Protein AF-A0A2S5BHU8-F1 (afdb_monomer_lite)

Structure (mmCIF, N/CA/C/O backbone):
data_AF-A0A2S5BHU8-F1
#
_entry.id   AF-A0A2S5BHU8-F1
#
loop_
_atom_site.group_PDB
_atom_site.id
_atom_site.type_symbol
_atom_site.label_atom_id
_atom_site.label_alt_id
_atom_site.label_comp_id
_atom_site.label_asym_id
_atom_site.label_entity_id
_atom_site.label_seq_id
_atom_site.pdbx_PDB_ins_code
_atom_site.Cartn_x
_atom_site.Cartn_y
_atom_site.Cartn_z
_atom_site.occupancy
_atom_site.B_iso_or_equiv
_atom_site.auth_seq_id
_atom_site.auth_comp_id
_atom_site.auth_asym_id
_atom_site.auth_atom_id
_atom_site.pdbx_PDB_model_num
ATOM 1 N N . MET A 1 1 ? 2.891 3.355 25.439 1.00 60.81 1 MET A N 1
ATOM 2 C CA . MET A 1 1 ? 2.773 2.944 26.852 1.00 60.81 1 MET A CA 1
ATOM 3 C C . MET A 1 1 ? 2.295 4.124 27.675 1.00 60.81 1 MET A C 1
ATOM 5 O O . MET A 1 1 ? 3.005 5.124 27.707 1.00 60.81 1 MET A O 1
ATOM 9 N N . PRO A 1 2 ? 1.163 3.999 28.371 1.00 58.44 2 PRO A N 1
ATOM 10 C CA . PRO A 1 2 ? 0.952 4.648 29.647 1.00 58.44 2 PRO A CA 1
ATOM 11 C C . PRO A 1 2 ? 1.073 3.605 30.760 1.00 58.44 2 PRO A C 1
ATOM 13 O O . PRO A 1 2 ? 0.452 2.549 30.743 1.00 58.44 2 PRO A O 1
ATOM 16 N N . VAL A 1 3 ? 1.933 3.914 31.720 1.00 60.19 3 VAL A N 1
ATOM 17 C CA . VAL A 1 3 ? 2.074 3.202 32.987 1.00 60.19 3 VAL A CA 1
ATOM 18 C C . VAL A 1 3 ? 1.098 3.862 33.954 1.00 60.19 3 VAL A C 1
ATOM 20 O O . VAL A 1 3 ? 1.513 4.581 34.850 1.00 60.19 3 VAL A O 1
ATOM 23 N N . LEU A 1 4 ? -0.203 3.745 33.711 1.00 58.97 4 LEU A N 1
ATOM 24 C CA . LEU A 1 4 ? -1.223 4.231 34.637 1.00 58.97 4 LEU A CA 1
ATOM 25 C C . LEU A 1 4 ? -2.519 3.489 34.329 1.00 58.97 4 LEU A C 1
ATOM 27 O O . LEU A 1 4 ? -3.239 3.890 33.433 1.00 58.97 4 LEU A O 1
ATOM 31 N N . ASP A 1 5 ? -2.711 2.363 35.018 1.00 58.34 5 ASP A N 1
ATOM 32 C CA . ASP A 1 5 ? -4.013 1.799 35.400 1.00 58.34 5 ASP A CA 1
ATOM 33 C C . ASP A 1 5 ? -3.770 0.581 36.318 1.00 58.34 5 ASP A C 1
ATOM 35 O O . ASP A 1 5 ? -4.053 -0.568 36.002 1.00 58.34 5 ASP A O 1
ATOM 39 N N . LEU A 1 6 ? -3.198 0.827 37.507 1.00 56.81 6 LEU A N 1
ATOM 40 C CA . LEU A 1 6 ? -3.070 -0.191 38.572 1.00 56.81 6 LEU A CA 1
ATOM 41 C C . LEU A 1 6 ? -4.361 -0.359 39.399 1.00 56.81 6 LEU A C 1
ATOM 43 O O . LEU A 1 6 ? -4.365 -1.031 40.428 1.00 56.81 6 LEU A O 1
ATOM 47 N N . ILE A 1 7 ? -5.468 0.232 38.949 1.00 62.22 7 ILE A N 1
ATOM 48 C CA . ILE A 1 7 ? -6.813 0.019 39.491 1.00 62.22 7 ILE A CA 1
ATOM 49 C C . ILE A 1 7 ? -7.698 -0.355 38.298 1.00 62.22 7 ILE A C 1
ATOM 51 O O . ILE A 1 7 ? -8.474 0.451 37.793 1.00 62.22 7 ILE A O 1
ATOM 55 N N . GLY A 1 8 ? -7.480 -1.566 37.780 1.00 61.75 8 GLY A N 1
ATOM 56 C CA . GLY A 1 8 ? -8.088 -2.054 36.545 1.00 61.75 8 GLY A CA 1
ATOM 57 C C . GLY A 1 8 ? -9.607 -2.121 36.645 1.00 61.75 8 GLY A C 1
ATOM 58 O O . GLY A 1 8 ? -10.170 -2.992 37.307 1.00 61.75 8 GLY A O 1
ATOM 59 N N . ASN A 1 9 ? -10.283 -1.199 35.967 1.00 73.62 9 ASN A N 1
ATOM 60 C CA . ASN A 1 9 ? -11.685 -1.366 35.636 1.00 73.62 9 ASN A CA 1
ATOM 61 C C . ASN A 1 9 ? -11.747 -2.276 34.395 1.00 73.62 9 ASN A C 1
ATOM 63 O O . ASN A 1 9 ? -11.231 -1.884 33.352 1.00 73.62 9 ASN A O 1
ATOM 67 N N . PRO A 1 10 ? -12.414 -3.444 34.440 1.00 72.56 10 PRO A N 1
ATOM 68 C CA . PRO A 1 10 ? -12.475 -4.362 33.298 1.00 72.56 10 PRO A CA 1
ATOM 69 C C . PRO A 1 10 ? -12.957 -3.701 31.996 1.00 72.56 10 PRO A C 1
ATOM 71 O O . PRO A 1 10 ? -12.614 -4.127 30.897 1.00 72.56 10 PRO A O 1
ATOM 74 N N . SER A 1 11 ? -13.755 -2.634 32.099 1.00 78.75 11 SER A N 1
ATOM 75 C CA . SER A 1 11 ? -14.247 -1.896 30.935 1.00 78.75 11 SER A CA 1
ATOM 76 C C . SER A 1 11 ? -13.213 -0.978 30.274 1.00 78.75 11 SER A C 1
ATOM 78 O O . SER A 1 11 ? -13.378 -0.684 29.089 1.00 78.75 11 SER A O 1
ATOM 80 N N . THR A 1 12 ? -12.182 -0.509 30.988 1.00 83.81 12 THR A N 1
ATOM 81 C CA . THR A 1 12 ? -11.126 0.338 30.404 1.00 83.81 12 THR A CA 1
ATOM 82 C C . THR A 1 12 ? -10.137 -0.517 29.624 1.00 83.81 12 THR A C 1
ATOM 84 O O . THR A 1 12 ? -9.925 -0.259 28.443 1.00 83.81 12 THR A O 1
ATOM 87 N N . GLU A 1 13 ? -9.678 -1.624 30.207 1.00 82.38 13 GLU A N 1
ATOM 88 C CA . GLU A 1 13 ? -8.744 -2.564 29.571 1.00 82.38 13 GLU A CA 1
ATOM 89 C C . GLU A 1 13 ? -9.288 -3.139 28.247 1.00 82.38 13 GLU A C 1
ATOM 91 O O . GLU A 1 13 ? -8.597 -3.178 27.227 1.00 82.38 13 GLU A O 1
ATOM 96 N N . ILE A 1 14 ? -10.576 -3.507 28.210 1.00 85.31 14 ILE A N 1
ATOM 97 C CA . ILE A 1 14 ? -11.228 -3.987 26.980 1.00 85.31 14 ILE A CA 1
ATOM 98 C C . ILE A 1 14 ? -11.258 -2.899 25.894 1.00 85.31 14 ILE A C 1
ATOM 100 O O . ILE A 1 14 ? -11.130 -3.213 24.709 1.00 85.31 14 ILE A O 1
ATOM 104 N N . LYS A 1 15 ? -11.452 -1.626 26.260 1.00 87.50 15 LYS A N 1
ATOM 105 C CA . LYS A 1 15 ? -11.461 -0.521 25.288 1.00 87.50 15 LYS A CA 1
ATOM 106 C C . LYS A 1 15 ? -10.069 -0.291 24.716 1.00 87.50 15 LYS A C 1
ATOM 108 O O . LYS A 1 15 ? -9.937 -0.228 23.498 1.00 87.50 15 LYS A O 1
ATOM 113 N N . GLU A 1 16 ? -9.052 -0.250 25.568 1.00 89.00 16 GLU A N 1
ATOM 114 C CA . GLU A 1 16 ? -7.663 -0.068 25.143 1.00 89.00 16 GLU A CA 1
ATOM 115 C C . GLU A 1 16 ? -7.199 -1.190 24.214 1.00 89.00 16 GLU A C 1
ATOM 117 O O . GLU A 1 16 ? -6.623 -0.924 23.160 1.00 89.00 16 GLU A O 1
ATOM 122 N N . SER A 1 17 ? -7.523 -2.443 24.545 1.00 88.31 17 SER A N 1
ATOM 123 C CA . SER A 1 17 ? -7.208 -3.596 23.696 1.00 88.31 17 SER A CA 1
ATOM 124 C C . SER A 1 17 ? -7.845 -3.484 22.302 1.00 88.31 17 SER A C 1
ATOM 126 O O . SER A 1 17 ? -7.192 -3.743 21.288 1.00 88.31 17 SER A O 1
ATOM 128 N N . ARG A 1 18 ? -9.106 -3.033 22.223 1.00 88.06 18 ARG A N 1
ATOM 129 C CA . ARG A 1 18 ? -9.800 -2.803 20.942 1.00 88.06 18 ARG A CA 1
ATOM 130 C C . ARG A 1 18 ? -9.177 -1.658 20.149 1.00 88.06 18 ARG A C 1
ATOM 132 O O . ARG A 1 18 ? -9.012 -1.781 18.936 1.00 88.06 18 ARG A O 1
ATOM 139 N N . GLU A 1 19 ? -8.840 -0.555 20.809 1.00 90.38 19 GLU A N 1
ATOM 140 C CA . GLU A 1 19 ? -8.182 0.588 20.171 1.00 90.38 19 GLU A CA 1
ATOM 141 C C . GLU A 1 19 ? -6.802 0.219 19.626 1.00 90.38 19 GLU A C 1
ATOM 143 O O . GLU A 1 19 ? -6.458 0.612 18.511 1.00 90.38 19 GLU A O 1
ATOM 148 N N . GLU A 1 20 ? -6.032 -0.572 20.373 1.00 90.38 20 GLU A N 1
ATOM 149 C CA . GLU A 1 20 ? -4.732 -1.073 19.935 1.00 90.38 20 GLU A CA 1
ATOM 150 C C . GLU A 1 20 ? -4.867 -1.967 18.697 1.00 90.38 20 GLU A C 1
ATOM 152 O O . GLU A 1 20 ? -4.167 -1.749 17.710 1.00 90.38 20 GLU A O 1
ATOM 157 N N . ALA A 1 21 ? -5.824 -2.900 18.676 1.00 89.56 21 ALA A N 1
ATOM 158 C CA . ALA A 1 21 ? -6.067 -3.752 17.509 1.00 89.56 21 ALA A CA 1
ATOM 159 C C . ALA A 1 21 ? -6.414 -2.940 16.243 1.00 89.56 21 ALA A C 1
ATOM 161 O O . ALA A 1 21 ? -5.902 -3.208 15.150 1.00 89.56 21 ALA A O 1
ATOM 162 N N . ILE A 1 22 ? -7.251 -1.905 16.386 1.00 90.19 22 ILE A N 1
ATOM 163 C CA . ILE A 1 22 ? -7.586 -0.994 15.284 1.00 90.19 22 ILE A CA 1
ATOM 164 C C . ILE A 1 22 ? -6.342 -0.222 14.834 1.00 90.19 22 ILE A C 1
ATOM 166 O O . ILE A 1 22 ? -6.085 -0.122 13.634 1.00 90.19 22 ILE A O 1
ATOM 170 N N . ARG A 1 23 ? -5.547 0.303 15.774 1.00 92.50 23 ARG A N 1
ATOM 171 C CA . ARG A 1 23 ? -4.314 1.046 15.480 1.00 92.50 23 ARG A CA 1
ATOM 172 C C . ARG A 1 23 ? -3.324 0.194 14.686 1.00 92.50 23 ARG A C 1
ATOM 174 O O . ARG A 1 23 ? -2.813 0.666 13.674 1.00 92.50 23 ARG A O 1
ATOM 181 N N . GLN A 1 24 ? -3.114 -1.057 15.087 1.00 92.38 24 GLN A N 1
ATOM 182 C CA . GLN A 1 24 ? -2.243 -1.994 14.372 1.00 92.38 24 GLN A CA 1
ATOM 183 C C . GLN A 1 24 ? -2.766 -2.316 12.966 1.00 92.38 24 GLN A C 1
ATOM 185 O O . GLN A 1 24 ? -1.998 -2.310 12.005 1.00 92.38 24 GLN A O 1
ATOM 190 N N . SER A 1 25 ? -4.083 -2.481 12.808 1.00 92.44 25 SER A N 1
ATOM 191 C CA . SER A 1 25 ? -4.699 -2.657 11.482 1.00 92.44 25 SER A CA 1
ATOM 192 C C . SER A 1 25 ? -4.415 -1.460 10.563 1.00 92.44 25 SER A C 1
ATOM 194 O O . SER A 1 25 ? -4.075 -1.629 9.393 1.00 92.44 25 SER A O 1
ATOM 196 N N . TRP A 1 26 ? -4.494 -0.235 11.094 1.00 93.25 26 TRP A N 1
ATOM 197 C CA . TRP A 1 26 ? -4.155 0.974 10.338 1.00 93.25 26 TRP A CA 1
ATOM 198 C C . TRP A 1 26 ? -2.670 1.078 9.999 1.00 93.25 26 TRP A C 1
ATOM 200 O O . TRP A 1 26 ? -2.347 1.552 8.911 1.00 93.25 26 TRP A O 1
ATOM 210 N N . ILE A 1 27 ? -1.772 0.617 10.874 1.00 95.75 27 ILE A N 1
ATOM 211 C CA . ILE A 1 27 ? -0.336 0.545 10.568 1.00 95.75 27 ILE A CA 1
ATOM 212 C C . ILE A 1 27 ? -0.114 -0.335 9.333 1.00 95.75 27 ILE A C 1
ATOM 214 O O . ILE A 1 27 ? 0.512 0.125 8.380 1.00 95.75 27 ILE A O 1
ATOM 218 N N . GLY A 1 28 ? -0.726 -1.521 9.272 1.00 95.62 28 GLY A N 1
ATOM 219 C CA . GLY A 1 28 ? -0.622 -2.401 8.103 1.00 95.62 28 GLY A CA 1
ATOM 220 C C . GLY A 1 28 ? -1.148 -1.772 6.802 1.00 95.62 28 GLY A C 1
ATOM 221 O O . GLY A 1 28 ? -0.558 -1.940 5.730 1.00 95.62 28 GLY A O 1
ATOM 222 N N . VAL A 1 29 ? -2.221 -0.979 6.878 1.00 95.88 29 VAL A N 1
ATOM 223 C CA . VAL A 1 29 ? -2.729 -0.208 5.727 1.00 95.88 29 VAL A CA 1
ATOM 224 C C . VAL A 1 29 ? -1.739 0.878 5.298 1.00 95.88 29 VAL A C 1
ATOM 226 O O . VAL A 1 29 ? -1.526 1.090 4.100 1.00 95.88 29 VAL A O 1
ATOM 229 N N . MET A 1 30 ? -1.113 1.562 6.256 1.00 97.38 30 MET A N 1
ATOM 230 C CA . MET A 1 30 ? -0.109 2.588 5.972 1.00 97.38 30 MET A CA 1
ATOM 231 C C . MET A 1 30 ? 1.167 1.993 5.369 1.00 97.38 30 MET A C 1
ATOM 233 O O . MET A 1 30 ? 1.736 2.592 4.457 1.00 97.38 30 MET A O 1
ATOM 237 N N . GLU A 1 31 ? 1.571 0.791 5.778 1.00 97.38 31 GLU A N 1
ATOM 238 C CA . GLU A 1 31 ? 2.661 0.049 5.136 1.00 97.38 31 GLU A CA 1
ATOM 239 C C . GLU A 1 31 ? 2.350 -0.256 3.666 1.00 97.38 31 GLU A C 1
ATOM 241 O O . GLU A 1 31 ? 3.159 0.042 2.783 1.00 97.38 31 GLU A O 1
ATOM 246 N N . ALA A 1 32 ? 1.150 -0.771 3.37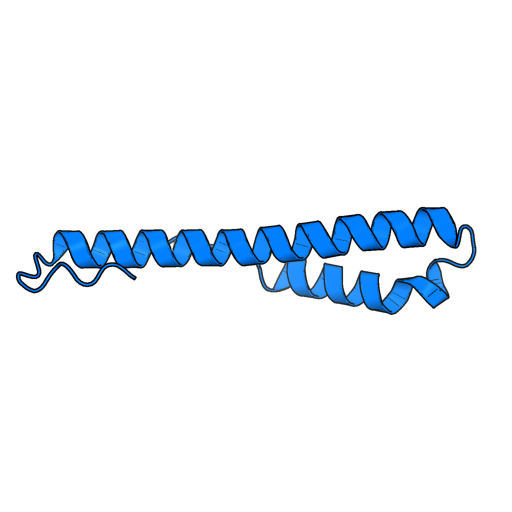5 1.00 97.69 32 ALA A N 1
ATOM 247 C CA . ALA A 1 32 ? 0.714 -1.026 2.001 1.00 97.69 32 ALA A CA 1
ATOM 248 C C . ALA A 1 32 ? 0.693 0.262 1.161 1.00 97.69 32 ALA A C 1
ATOM 250 O O . ALA A 1 32 ? 1.066 0.253 -0.016 1.00 97.69 32 ALA A O 1
ATOM 251 N N . ARG A 1 33 ? 0.301 1.393 1.764 1.00 97.62 33 ARG A N 1
ATOM 252 C CA . ARG A 1 33 ? 0.323 2.706 1.110 1.00 97.62 33 ARG A CA 1
ATOM 253 C C . ARG A 1 33 ? 1.740 3.147 0.741 1.00 97.62 33 ARG A C 1
ATOM 255 O O . ARG A 1 33 ? 1.933 3.595 -0.387 1.00 97.62 33 ARG A O 1
ATOM 262 N N . LEU A 1 34 ? 2.715 2.992 1.637 1.00 98.44 34 LEU A N 1
ATOM 263 C CA . LEU A 1 34 ? 4.114 3.333 1.354 1.00 98.44 34 LEU A CA 1
ATOM 264 C C . LEU A 1 34 ? 4.667 2.506 0.188 1.00 98.44 34 LEU A C 1
ATOM 266 O O . LEU A 1 34 ? 5.267 3.060 -0.733 1.00 98.44 34 LEU A O 1
ATOM 270 N N . VAL A 1 35 ? 4.406 1.193 0.178 1.00 98.38 35 VAL A N 1
ATOM 271 C CA . VAL A 1 35 ? 4.844 0.319 -0.924 1.00 98.38 35 VAL A CA 1
ATOM 272 C C . VAL A 1 35 ? 4.175 0.715 -2.240 1.00 98.38 35 VAL A C 1
ATOM 274 O O . VAL A 1 35 ? 4.845 0.763 -3.269 1.00 98.38 35 VAL A O 1
ATOM 277 N N . ARG A 1 36 ? 2.885 1.070 -2.225 1.00 98.25 36 ARG A N 1
ATOM 278 C CA . ARG A 1 36 ? 2.178 1.570 -3.415 1.00 98.25 36 ARG A CA 1
ATOM 279 C C . ARG A 1 36 ? 2.790 2.862 -3.957 1.00 98.25 36 ARG A C 1
ATOM 281 O O . ARG A 1 36 ? 2.903 3.018 -5.171 1.00 98.25 36 ARG A O 1
ATOM 288 N N . GLU A 1 37 ? 3.142 3.802 -3.083 1.00 98.56 37 GLU A N 1
ATOM 289 C CA . GLU A 1 37 ? 3.766 5.067 -3.484 1.00 98.56 37 GLU A CA 1
ATOM 290 C C . GLU A 1 37 ? 5.133 4.827 -4.135 1.00 98.56 37 GLU A C 1
ATOM 292 O O . GLU A 1 37 ? 5.430 5.433 -5.166 1.00 98.56 37 GLU A O 1
ATOM 297 N N . GLU A 1 38 ? 5.923 3.898 -3.595 1.00 98.38 38 GLU A N 1
ATOM 298 C CA . GLU A 1 38 ? 7.215 3.521 -4.168 1.00 98.38 38 GLU A CA 1
ATOM 299 C C . GLU A 1 38 ? 7.073 2.757 -5.490 1.00 98.38 38 GLU A C 1
ATOM 301 O O . GLU A 1 38 ? 7.743 3.079 -6.470 1.00 98.38 38 GLU A O 1
ATOM 306 N N . LEU A 1 39 ? 6.122 1.824 -5.575 1.00 98.31 39 LEU A N 1
ATOM 307 C CA . LEU A 1 39 ? 5.784 1.125 -6.815 1.00 98.31 39 LEU A CA 1
ATOM 308 C C . LEU A 1 39 ? 5.389 2.111 -7.924 1.00 98.31 39 LEU A C 1
ATOM 310 O O . LEU A 1 39 ? 5.849 1.994 -9.058 1.00 98.31 39 LEU A O 1
ATOM 314 N N . ALA A 1 40 ? 4.592 3.131 -7.589 1.00 98.12 40 ALA A N 1
ATOM 315 C CA . ALA A 1 40 ? 4.193 4.161 -8.541 1.00 98.12 40 ALA A CA 1
ATOM 316 C C . ALA A 1 40 ? 5.375 5.022 -9.015 1.00 98.12 40 ALA A C 1
ATOM 318 O O . ALA A 1 40 ? 5.362 5.496 -10.150 1.00 98.12 40 ALA A O 1
ATOM 319 N N . LYS A 1 41 ? 6.392 5.251 -8.173 1.00 98.25 41 LYS A N 1
ATOM 320 C CA . LYS A 1 41 ? 7.640 5.894 -8.614 1.00 98.25 41 LYS A CA 1
ATOM 321 C C . LYS A 1 41 ? 8.401 4.981 -9.567 1.00 98.25 41 LYS A C 1
ATOM 323 O O . LYS A 1 41 ? 8.706 5.438 -10.661 1.00 98.25 41 LYS A O 1
ATOM 328 N N . CYS A 1 42 ? 8.595 3.712 -9.202 1.00 98.19 42 CYS A N 1
ATOM 329 C CA . CYS A 1 42 ? 9.290 2.721 -10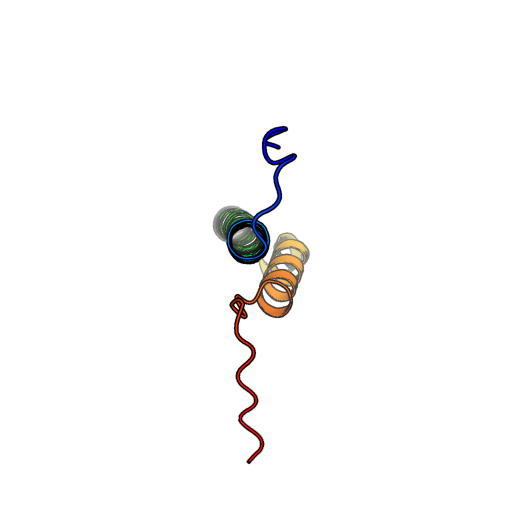.026 1.00 98.19 42 CYS A CA 1
ATOM 330 C C . CYS A 1 42 ? 8.672 2.609 -11.429 1.00 98.19 42 CYS A C 1
ATOM 332 O O . CYS A 1 42 ? 9.369 2.694 -12.434 1.00 98.19 42 CYS A O 1
ATOM 334 N N . TRP A 1 43 ? 7.341 2.533 -11.525 1.00 97.62 43 TRP A N 1
ATOM 335 C CA . TRP A 1 43 ? 6.653 2.493 -12.821 1.00 97.62 43 TRP A CA 1
ATOM 336 C C . TRP A 1 43 ? 6.888 3.744 -13.672 1.00 97.62 43 TRP A C 1
ATOM 338 O O . TRP A 1 43 ? 7.014 3.643 -14.891 1.00 97.62 43 TRP A O 1
ATOM 348 N N . ARG A 1 44 ? 6.959 4.929 -13.049 1.00 97.38 44 ARG A N 1
ATOM 349 C CA . ARG A 1 44 ? 7.243 6.179 -13.769 1.00 97.38 44 ARG A CA 1
ATOM 350 C C . ARG A 1 44 ? 8.702 6.283 -14.208 1.00 97.38 44 ARG A C 1
ATOM 352 O O . ARG A 1 44 ? 8.949 6.880 -15.248 1.00 97.38 44 ARG A O 1
ATOM 359 N N . THR A 1 45 ? 9.644 5.758 -13.426 1.00 97.75 45 THR A N 1
ATOM 360 C CA . THR A 1 45 ? 11.081 5.851 -13.728 1.00 97.75 45 THR A CA 1
ATOM 361 C C . THR A 1 45 ? 11.526 4.811 -14.750 1.00 97.75 45 THR A C 1
ATOM 363 O O . THR A 1 45 ? 12.262 5.155 -15.667 1.00 97.75 45 THR A O 1
ATOM 366 N N . GLU A 1 46 ? 11.052 3.570 -14.631 1.00 97.62 46 GLU A N 1
ATOM 367 C CA . GLU A 1 46 ? 11.463 2.452 -15.495 1.00 97.62 46 GLU A CA 1
ATOM 368 C C . GLU A 1 46 ? 10.732 2.425 -16.845 1.00 97.62 46 GLU A C 1
ATOM 370 O O . GLU A 1 46 ? 11.203 1.814 -17.808 1.00 97.62 46 GLU A O 1
ATOM 375 N N . GLY A 1 47 ? 9.566 3.076 -16.942 1.00 94.06 47 GLY A N 1
ATOM 376 C CA . GLY A 1 47 ? 8.766 3.087 -18.164 1.00 94.06 47 GLY A CA 1
ATOM 377 C C . GLY A 1 47 ? 8.446 1.664 -18.623 1.00 94.06 47 GLY A C 1
ATOM 378 O O . GLY A 1 47 ? 7.989 0.845 -17.836 1.00 94.06 47 GLY A O 1
ATOM 379 N N . VAL A 1 48 ? 8.722 1.333 -19.886 1.00 95.31 48 VAL A N 1
ATOM 380 C CA . VAL A 1 48 ? 8.424 0.001 -20.454 1.00 95.31 48 VAL A CA 1
ATOM 381 C C . VAL A 1 48 ? 9.115 -1.164 -19.730 1.00 95.31 48 VAL A C 1
ATOM 383 O O . VAL A 1 48 ? 8.641 -2.293 -19.824 1.00 95.31 48 VAL A O 1
ATOM 386 N N . ASN A 1 49 ? 10.191 -0.902 -18.981 1.00 95.00 49 ASN A N 1
ATOM 387 C CA . ASN A 1 49 ? 10.965 -1.922 -18.273 1.00 95.00 49 ASN A CA 1
ATOM 388 C C . ASN A 1 49 ? 10.386 -2.302 -16.893 1.00 95.00 49 ASN A C 1
ATOM 390 O O . ASN A 1 49 ? 10.914 -3.168 -16.194 1.00 95.00 49 ASN A O 1
ATOM 394 N N . HIS A 1 50 ? 9.286 -1.670 -16.469 1.00 94.56 50 HIS A N 1
ATOM 395 C CA . HIS A 1 50 ? 8.760 -1.834 -15.112 1.00 94.56 50 HIS A CA 1
ATOM 396 C C . HIS A 1 50 ? 8.332 -3.276 -14.772 1.00 94.56 50 HIS A C 1
ATOM 398 O O . HIS A 1 50 ? 8.226 -3.613 -13.594 1.00 94.56 50 HIS A O 1
ATOM 404 N N . TYR A 1 51 ? 8.050 -4.121 -15.771 1.00 93.12 51 TYR A N 1
ATOM 405 C CA . TYR A 1 51 ? 7.611 -5.505 -15.558 1.00 93.12 51 TYR A CA 1
ATOM 406 C C . TYR A 1 51 ? 8.691 -6.380 -14.923 1.00 93.12 51 TYR A C 1
ATOM 408 O O . TYR A 1 51 ? 8.365 -7.213 -14.084 1.00 93.12 51 TYR A O 1
ATOM 416 N N . GLU A 1 52 ? 9.956 -6.172 -15.285 1.00 94.44 52 GLU A N 1
ATOM 417 C CA . GLU A 1 52 ? 11.075 -6.926 -14.716 1.00 94.44 52 GLU A CA 1
ATOM 418 C C . GLU A 1 52 ? 11.585 -6.246 -13.443 1.00 94.44 52 GLU A C 1
ATOM 420 O O . GLU A 1 52 ? 11.717 -6.880 -12.397 1.00 94.44 52 GLU A O 1
ATOM 425 N N . VAL A 1 53 ? 11.803 -4.928 -13.501 1.00 96.81 53 VAL A N 1
ATOM 426 C CA . VAL A 1 53 ? 12.461 -4.188 -12.414 1.00 96.81 53 VAL A CA 1
ATOM 427 C C . VAL A 1 53 ? 11.553 -3.998 -11.199 1.00 96.81 53 VAL A C 1
ATOM 429 O O . VAL A 1 53 ? 11.990 -4.162 -10.061 1.00 96.81 53 VAL A O 1
ATOM 432 N N . CYS A 1 54 ? 10.272 -3.684 -11.409 1.00 98.06 54 CYS A N 1
ATOM 433 C CA . CYS A 1 54 ? 9.344 -3.371 -10.319 1.00 98.06 54 CYS A CA 1
ATOM 434 C C . CYS A 1 54 ? 8.562 -4.600 -9.817 1.00 98.06 54 CYS A C 1
ATOM 436 O O . CYS A 1 54 ? 7.674 -4.455 -8.966 1.00 98.06 54 CYS A O 1
ATOM 438 N N . HIS A 1 55 ? 8.865 -5.808 -10.313 1.00 97.25 55 HIS A N 1
ATOM 439 C CA . HIS A 1 55 ? 8.200 -7.049 -9.901 1.00 97.25 55 HIS A CA 1
ATOM 440 C C . HIS A 1 55 ? 8.240 -7.278 -8.379 1.00 97.25 55 HIS A C 1
ATOM 442 O O . HIS A 1 55 ? 7.173 -7.483 -7.798 1.00 97.25 55 HIS A O 1
ATOM 448 N N . PRO A 1 56 ? 9.387 -7.121 -7.682 1.00 97.06 56 PRO A N 1
ATOM 449 C CA . PRO A 1 56 ? 9.443 -7.365 -6.238 1.00 97.06 56 PRO A CA 1
ATOM 450 C C . PRO A 1 56 ? 8.555 -6.407 -5.427 1.00 97.06 56 PRO A C 1
ATOM 452 O O . PRO A 1 56 ? 7.939 -6.800 -4.438 1.00 97.06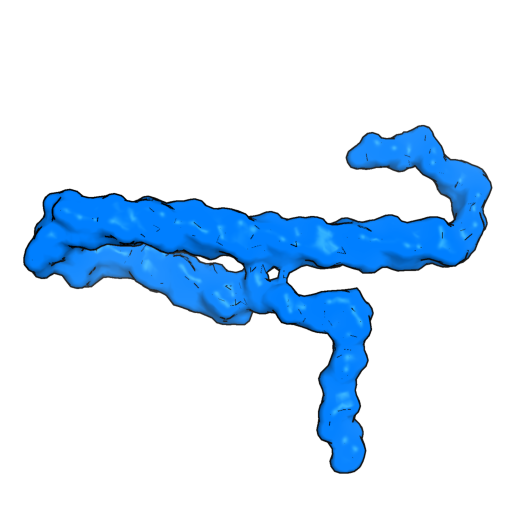 56 PRO A O 1
ATOM 455 N N . LEU A 1 57 ? 8.448 -5.141 -5.856 1.00 97.75 57 LEU A N 1
ATOM 456 C CA . LEU A 1 57 ? 7.546 -4.163 -5.233 1.00 97.75 57 LEU A CA 1
ATOM 457 C C . LEU A 1 57 ? 6.077 -4.521 -5.473 1.00 97.75 57 LEU A C 1
ATOM 459 O O . LEU A 1 57 ? 5.246 -4.340 -4.584 1.00 97.75 57 LEU A O 1
ATOM 463 N N . THR A 1 58 ? 5.768 -5.048 -6.658 1.00 97.81 58 THR A N 1
ATOM 464 C CA . THR A 1 58 ? 4.420 -5.502 -7.012 1.00 97.81 58 THR A CA 1
ATOM 465 C C . THR A 1 58 ? 4.011 -6.692 -6.149 1.00 97.81 58 THR A C 1
ATOM 467 O O . THR A 1 58 ? 2.948 -6.653 -5.534 1.00 97.81 58 THR A O 1
ATOM 470 N N . GLU A 1 59 ? 4.862 -7.713 -6.036 1.00 98.00 59 GLU A N 1
ATOM 471 C CA . GLU A 1 59 ? 4.602 -8.879 -5.185 1.00 98.00 59 GLU A CA 1
ATOM 472 C C . GLU A 1 59 ? 4.406 -8.481 -3.726 1.00 98.00 59 GLU A C 1
ATOM 474 O O . GLU A 1 59 ? 3.412 -8.870 -3.114 1.00 98.00 59 GLU A O 1
ATOM 479 N N . LYS A 1 60 ? 5.292 -7.631 -3.193 1.00 97.94 60 LYS A N 1
ATOM 480 C CA . LYS A 1 60 ? 5.172 -7.125 -1.824 1.00 97.94 60 LYS A CA 1
ATOM 481 C C . LYS A 1 60 ? 3.867 -6.363 -1.609 1.00 97.94 60 LYS A C 1
ATOM 483 O O . LYS A 1 60 ? 3.213 -6.542 -0.587 1.00 97.94 60 LYS A O 1
ATOM 488 N N . TYR A 1 61 ? 3.470 -5.513 -2.556 1.00 98.06 61 TYR A N 1
ATOM 489 C CA . TYR A 1 61 ? 2.211 -4.779 -2.451 1.00 98.06 61 TYR A CA 1
ATOM 490 C C . TYR A 1 61 ? 1.004 -5.724 -2.446 1.00 98.06 61 TYR A C 1
ATOM 492 O O . TYR A 1 61 ? 0.104 -5.568 -1.621 1.00 98.06 61 TYR A O 1
ATOM 500 N N . LEU A 1 62 ? 0.997 -6.724 -3.331 1.00 97.75 62 LEU A N 1
ATOM 501 C CA . LEU A 1 62 ? -0.074 -7.717 -3.405 1.00 97.75 62 LEU A CA 1
ATOM 502 C C . LEU A 1 62 ? -0.155 -8.580 -2.145 1.00 97.75 62 LEU A C 1
ATOM 504 O O . LEU A 1 62 ? -1.261 -8.901 -1.712 1.00 97.75 62 LEU A O 1
ATOM 508 N N . ASP A 1 63 ? 0.983 -8.935 -1.555 1.00 98.00 63 ASP A N 1
ATOM 509 C CA . ASP A 1 63 ? 1.030 -9.663 -0.290 1.00 98.00 63 ASP A CA 1
ATOM 510 C C . ASP A 1 63 ? 0.424 -8.834 0.851 1.00 98.00 63 ASP A C 1
ATOM 512 O O . ASP A 1 63 ? -0.517 -9.285 1.504 1.00 98.00 63 ASP A O 1
ATOM 516 N N . LEU A 1 64 ? 0.840 -7.569 0.993 1.00 97.31 64 LEU A N 1
ATOM 517 C CA . LEU A 1 64 ? 0.298 -6.654 2.005 1.00 97.31 64 LEU A CA 1
ATOM 518 C C . LEU A 1 64 ? -1.215 -6.437 1.856 1.00 97.31 64 LEU A C 1
ATOM 520 O O . LEU A 1 64 ? -1.923 -6.340 2.853 1.00 97.31 64 LEU A O 1
ATOM 524 N N . LEU A 1 65 ? -1.749 -6.391 0.630 1.00 95.19 65 LEU A N 1
ATOM 525 C CA . LEU A 1 65 ? -3.199 -6.280 0.417 1.00 95.19 65 LEU A CA 1
ATOM 526 C C . LEU A 1 65 ? -3.976 -7.523 0.876 1.00 95.19 65 LEU A C 1
ATOM 528 O O . LEU A 1 65 ? -5.154 -7.415 1.226 1.00 95.19 65 LEU A O 1
ATOM 532 N N . ARG A 1 66 ? -3.351 -8.703 0.846 1.00 94.25 66 ARG A N 1
ATOM 533 C CA . ARG A 1 66 ? -3.970 -9.952 1.306 1.00 94.25 66 ARG A CA 1
ATOM 534 C C . ARG A 1 66 ? -3.919 -10.064 2.824 1.00 94.25 66 ARG A C 1
ATOM 536 O O . ARG A 1 66 ? -4.904 -10.501 3.413 1.00 94.25 66 ARG A O 1
ATOM 543 N N . THR A 1 67 ? -2.802 -9.670 3.430 1.00 93.12 67 THR A N 1
ATOM 544 C CA . THR A 1 67 ? -2.524 -9.871 4.858 1.00 93.12 67 THR A CA 1
ATOM 545 C C . THR A 1 67 ? -3.034 -8.733 5.742 1.00 93.12 67 THR A C 1
ATOM 547 O O . THR A 1 67 ? -3.593 -9.001 6.800 1.00 93.12 67 THR A O 1
ATOM 550 N N . ASN A 1 68 ? -2.946 -7.473 5.304 1.00 93.31 68 ASN A N 1
ATOM 551 C CA . ASN A 1 68 ? -3.266 -6.298 6.130 1.00 93.31 68 ASN A CA 1
ATOM 552 C C . ASN A 1 68 ? -4.713 -5.805 5.952 1.00 93.31 68 ASN A C 1
ATOM 554 O O . ASN A 1 68 ? -4.978 -4.602 5.853 1.00 93.31 68 ASN A O 1
ATOM 558 N N . ARG A 1 69 ? -5.678 -6.726 5.880 1.00 85.81 69 ARG A N 1
ATOM 559 C CA . ARG A 1 69 ? -7.101 -6.370 5.785 1.00 85.81 69 ARG A CA 1
ATOM 560 C C . ARG A 1 69 ? -7.608 -5.864 7.137 1.00 85.81 69 ARG A C 1
ATOM 562 O O . ARG A 1 69 ? -7.324 -6.449 8.174 1.00 85.81 69 ARG A O 1
ATOM 569 N N . ILE A 1 70 ? -8.405 -4.795 7.125 1.00 87.50 70 ILE A N 1
ATOM 570 C CA . ILE A 1 70 ? -9.068 -4.310 8.341 1.00 87.50 70 ILE A CA 1
ATOM 571 C C . ILE A 1 70 ? -10.249 -5.240 8.648 1.00 87.50 70 ILE A C 1
ATOM 573 O O . ILE A 1 70 ? -11.252 -5.213 7.936 1.00 87.50 70 ILE A O 1
ATOM 577 N N . GLU A 1 71 ? -10.139 -6.041 9.706 1.00 79.75 71 GLU A N 1
ATOM 578 C CA . GLU A 1 71 ? -11.208 -6.959 10.142 1.0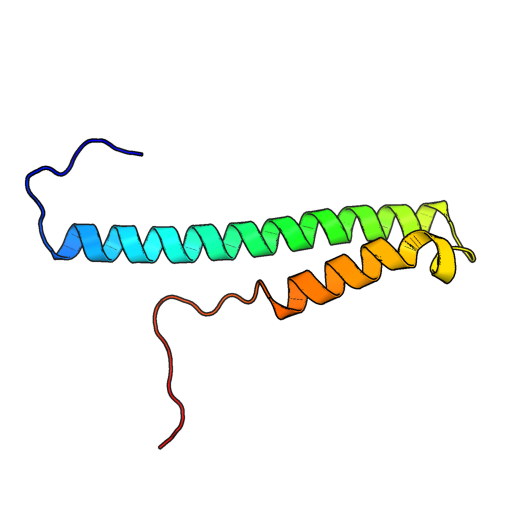0 79.75 71 GLU A CA 1
ATOM 579 C C . GLU A 1 71 ? -12.111 -6.358 11.236 1.00 79.75 71 GLU A C 1
ATOM 581 O O . GLU A 1 71 ? -13.220 -6.836 11.466 1.00 79.75 71 GLU A O 1
ATOM 586 N N . GLY A 1 72 ? -11.682 -5.264 11.875 1.00 79.00 72 GLY A N 1
ATOM 587 C CA . GLY A 1 72 ? -12.375 -4.691 13.031 1.00 79.00 72 GLY A CA 1
ATOM 588 C C . GLY A 1 72 ? -12.269 -5.577 14.281 1.00 79.00 72 GLY A C 1
ATOM 589 O O . GLY A 1 72 ? -11.672 -6.648 14.262 1.00 79.00 72 GLY A O 1
ATOM 590 N N . TYR A 1 73 ? -12.821 -5.119 15.408 1.00 79.44 73 TYR A N 1
ATOM 591 C CA .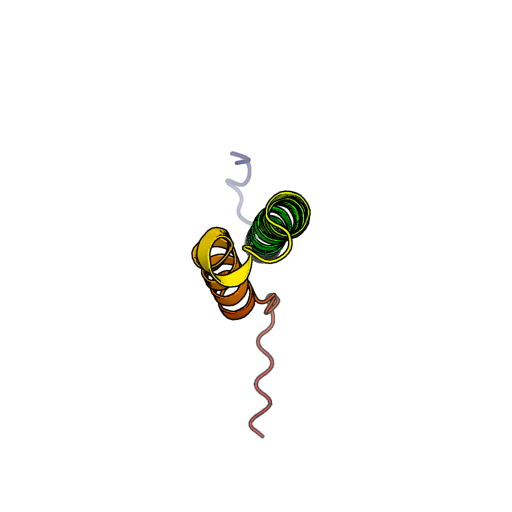 TYR A 1 73 ? -12.764 -5.868 16.677 1.00 79.44 73 TYR A CA 1
ATOM 592 C C . TYR A 1 73 ? -13.942 -6.836 16.875 1.00 79.44 73 TYR A C 1
ATOM 594 O O . TYR A 1 73 ? -13.898 -7.687 17.763 1.00 79.44 73 TYR A O 1
ATOM 602 N N . THR A 1 74 ? -15.001 -6.706 16.074 1.00 82.12 74 THR A N 1
ATOM 603 C CA . THR A 1 74 ? -16.182 -7.575 16.125 1.00 82.12 74 THR A CA 1
ATOM 604 C C . THR A 1 74 ? -16.134 -8.526 14.941 1.00 82.12 74 THR A C 1
ATOM 606 O O . THR A 1 74 ? -16.305 -8.094 13.803 1.00 82.12 74 THR A O 1
ATOM 609 N N . LYS A 1 75 ? -15.935 -9.821 15.200 1.00 74.19 75 LYS A N 1
ATOM 610 C CA . LYS A 1 75 ? -16.056 -10.853 14.166 1.00 74.19 75 LYS A CA 1
ATOM 611 C C . LYS A 1 75 ? -17.536 -11.100 13.892 1.00 74.19 75 LYS A C 1
ATOM 613 O O . LYS A 1 75 ? -18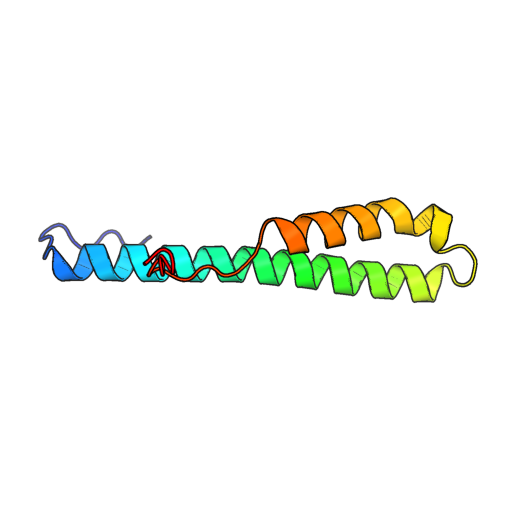.291 -11.406 14.812 1.00 74.19 75 LYS A O 1
ATOM 618 N N . LEU A 1 76 ? -17.950 -10.902 12.646 1.00 72.31 76 LEU A N 1
ATOM 619 C CA . LEU A 1 76 ? -19.301 -11.210 12.194 1.00 72.31 76 LEU A CA 1
ATOM 620 C C . LEU A 1 76 ? -19.277 -12.605 11.568 1.00 72.31 76 LEU A C 1
ATOM 622 O O . LEU A 1 76 ? -18.787 -12.769 10.453 1.00 72.31 76 LEU A O 1
ATOM 626 N N . ASP A 1 77 ? -19.788 -13.600 12.290 1.00 74.50 77 ASP A N 1
ATOM 627 C CA . ASP A 1 77 ? -20.011 -14.934 11.737 1.00 74.50 77 ASP A CA 1
ATOM 628 C C . ASP A 1 77 ? -21.350 -14.934 10.995 1.00 74.50 77 ASP A C 1
ATOM 630 O O . ASP A 1 77 ? -22.422 -14.907 11.597 1.00 74.50 77 ASP A O 1
ATOM 634 N N . PHE A 1 78 ? -21.290 -14.928 9.664 1.00 73.56 78 PHE A N 1
ATOM 635 C CA . PHE A 1 78 ? -22.477 -14.974 8.801 1.00 73.56 78 PHE A CA 1
ATOM 636 C C . PHE A 1 78 ? -22.986 -16.404 8.541 1.00 73.56 78 PHE A C 1
ATOM 638 O O . PHE A 1 78 ? -23.847 -16.601 7.687 1.00 73.56 78 PHE A O 1
ATOM 645 N N . SER A 1 79 ? -22.455 -17.410 9.241 1.00 68.06 79 SER A N 1
ATOM 646 C CA . SER A 1 79 ? -22.941 -18.789 9.174 1.00 68.06 79 SER A CA 1
ATOM 647 C C . SER A 1 79 ? -24.151 -18.960 10.095 1.00 68.06 79 SER A C 1
ATOM 649 O O . SER A 1 79 ? -23.992 -19.254 11.282 1.00 68.06 79 SER A O 1
ATOM 651 N N . ALA A 1 80 ? -25.341 -18.749 9.537 1.00 52.44 80 ALA A N 1
ATOM 652 C CA . ALA A 1 80 ? -26.631 -19.114 10.117 1.00 52.44 80 ALA A CA 1
ATOM 653 C C . ALA A 1 80 ? -27.290 -20.201 9.262 1.00 52.44 80 ALA A C 1
ATOM 655 O O . ALA A 1 80 ? -27.166 -20.114 8.018 1.00 52.44 80 ALA A O 1
#

Organism: NCBI:txid741276

Foldseek 3Di:
DDPDDPPDDVVVVVVVVQVVLQVVLVVLVVVLVVLVVVLVVLCVVCPPNSVPVSVVSVVVSVVSVVPSDCCHPDHDDPPD

Sequence (80 aa):
MPVLDLIGNPSTEIKESREEAIRQSWIGVMEARLVREELAKCWRTEGVNHYEVCHPLTEKYLDLLRTNRIEGYTKLDFSA

Radius of gyration: 19.2 Å; chains: 1; bounding box: 39×25×60 Å

pLDDT: mean 87.67, std 12.87, range [52.44, 98.56]

Secondary structure (DSSP, 8-state):
-----SS--HHHHHHHHHHHHHHHHHHHHHHHHHHHHHHHHHHHHHGGGHHHHTHHHHHHHHHHHHH-----SS------

InterPro domains:
  IPR039993 NADH dehydrogenase [ubiquinone] 1 beta subcomplex subunit 10 [PTHR13094] (13-76)